Protein AF-A0A964D0K7-F1 (afdb_monomer)

Foldseek 3Di:
DVVLVVVLVVLVVVLVVLVVVLVVLVVCDDVHPDFDQDPVGTHDDYPVNSVVSVVVSVVSVVVSVVSSVVVVVVVVVVCCVVVVPDLVRDDPVVLLCCQLPPVCPVVPPPPDDSSVRSVVVVVVVVCVVVVPDDDDDPVPDPPDPDPPVPDDD

Radius of gyration: 29.83 Å; Cα contacts (8 Å, |Δi|>4): 69; chains: 1; bounding box: 69×37×82 Å

Secondary structure (DSSP, 8-state):
-HHHHHHHHHHHHHHHHHHHHHHHHHTT-TT---PEEETTEEE---HHHHHHHHHHHHHHHHHHHHHHHHHHHHHHHHHHHHTT--GGGS-HHHHHHHHHHTGGGGGTT-SS-HHHHHHHHHHHHHHHHTTPPP---GGGS---S--------

Mean predicted aligned error: 9.66 Å

Solvent-accessible surface area (backbone atoms only — not comparable to full-atom values): 9317 Å² total; per-residue (Å²): 87,72,67,54,54,53,53,51,52,51,50,51,54,54,48,50,57,50,49,57,50,48,54,58,56,54,74,34,39,96,87,48,97,51,52,52,81,47,101,94,42,79,40,80,74,52,74,63,59,51,51,53,52,57,53,47,52,54,53,52,51,50,53,48,53,53,50,50,56,53,48,50,55,50,32,53,52,50,47,39,60,75,70,62,57,50,81,86,75,47,53,74,68,55,49,49,49,44,31,53,62,62,69,43,59,84,50,74,90,49,97,60,57,60,65,60,54,32,51,54,51,49,51,54,53,46,40,65,73,69,69,55,82,89,78,81,64,72,89,77,52,83,89,57,102,72,77,79,86,80,78,88,132

Nearest PDB structures (foldseek):
  6nr9-assembly1_6  TM=5.216E-01  e=7.085E+00  Homo sapiens

Sequence (153 aa):
MKEFIRDFNRRVAEIQKYFELVDKIEQLGALSSKSIIFPSGEYIVDSEIQKILQSHCYLLLYNLVESSIRNGITAIHDIILIEQLTYKDLSPKIKRLWLLNDKSKSFRDSYIKKDSIADNLRELIKSVLDDEMVSLDSSNIPISGNLDAKTIK

Structure (mmCIF, N/CA/C/O backbone):
data_AF-A0A964D0K7-F1
#
_entry.id   AF-A0A964D0K7-F1
#
loop_
_atom_site.group_PDB
_atom_site.id
_atom_site.type_symbol
_atom_site.label_atom_id
_atom_site.label_alt_id
_atom_site.label_comp_id
_atom_site.label_asym_id
_atom_site.label_entity_id
_atom_site.label_seq_id
_atom_site.pdbx_PDB_ins_code
_atom_site.Cartn_x
_atom_site.Cartn_y
_atom_site.Cartn_z
_atom_site.occupancy
_atom_site.B_iso_or_equiv
_atom_site.auth_seq_id
_atom_site.auth_comp_id
_atom_site.auth_asym_id
_atom_site.auth_atom_id
_atom_site.pdbx_PDB_model_num
ATOM 1 N N . MET A 1 1 ? 4.966 -9.064 -1.895 1.00 87.56 1 MET A N 1
ATOM 2 C CA . MET A 1 1 ? 3.479 -9.047 -1.996 1.00 87.56 1 MET A CA 1
ATOM 3 C C . MET A 1 1 ? 2.746 -9.856 -0.922 1.00 87.56 1 MET A C 1
ATOM 5 O O . MET A 1 1 ? 1.935 -9.286 -0.204 1.00 87.56 1 MET A O 1
ATOM 9 N N . LYS A 1 2 ? 2.977 -11.176 -0.810 1.00 89.69 2 LYS A N 1
ATOM 10 C CA . LYS A 1 2 ? 2.194 -12.063 0.081 1.00 89.69 2 LYS A CA 1
ATOM 11 C C . LYS A 1 2 ? 2.223 -11.628 1.550 1.00 89.69 2 LYS A C 1
ATOM 13 O O . LYS A 1 2 ? 1.193 -11.608 2.212 1.00 89.69 2 LYS A O 1
ATOM 18 N N . GLU A 1 3 ? 3.399 -11.246 2.034 1.00 89.75 3 GLU A N 1
ATOM 19 C CA . GLU A 1 3 ? 3.585 -10.786 3.409 1.00 89.75 3 GLU A CA 1
ATOM 20 C C . GLU A 1 3 ? 2.842 -9.479 3.710 1.00 89.75 3 GLU A C 1
ATOM 22 O O . GLU A 1 3 ? 2.181 -9.383 4.740 1.00 89.75 3 GLU A O 1
ATOM 27 N N . PHE A 1 4 ? 2.857 -8.523 2.777 1.00 92.69 4 PHE A N 1
ATOM 28 C CA . PHE A 1 4 ? 2.061 -7.300 2.877 1.00 92.69 4 PHE A CA 1
ATOM 29 C C . PHE A 1 4 ? 0.564 -7.599 3.014 1.00 92.69 4 PHE A C 1
ATOM 31 O O . PHE A 1 4 ? -0.079 -7.081 3.921 1.00 92.69 4 PHE A O 1
ATOM 38 N N . ILE A 1 5 ? 0.017 -8.466 2.150 1.00 94.69 5 ILE A N 1
ATOM 39 C CA . ILE A 1 5 ? -1.410 -8.831 2.188 1.00 94.69 5 ILE A CA 1
ATOM 40 C C . ILE A 1 5 ? -1.754 -9.489 3.529 1.00 94.69 5 ILE A C 1
ATOM 42 O O . ILE A 1 5 ? -2.792 -9.198 4.120 1.00 94.69 5 ILE A O 1
ATOM 46 N N . ARG A 1 6 ? -0.865 -10.350 4.039 1.00 95.50 6 ARG A N 1
ATOM 47 C CA . ARG A 1 6 ? -1.030 -10.987 5.348 1.00 95.50 6 ARG A CA 1
ATOM 48 C C . ARG A 1 6 ? -1.064 -9.959 6.483 1.00 95.50 6 ARG A C 1
ATOM 50 O O . ARG A 1 6 ? -1.953 -10.045 7.325 1.00 95.50 6 ARG A O 1
ATOM 57 N N . ASP A 1 7 ? -0.133 -9.002 6.513 1.00 94.31 7 ASP A N 1
ATOM 58 C CA . ASP A 1 7 ? -0.114 -7.954 7.546 1.00 94.31 7 ASP A CA 1
ATOM 59 C C . ASP A 1 7 ? -1.341 -7.037 7.455 1.00 94.31 7 ASP A C 1
ATOM 61 O O . ASP A 1 7 ? -1.967 -6.755 8.475 1.00 94.31 7 ASP A O 1
ATOM 65 N N . PHE A 1 8 ? -1.737 -6.642 6.241 1.00 96.81 8 PHE A N 1
ATOM 66 C CA . PHE A 1 8 ? -2.947 -5.853 6.004 1.00 96.81 8 PHE A CA 1
ATOM 67 C C . PHE A 1 8 ? -4.191 -6.552 6.560 1.00 96.81 8 PHE A C 1
ATOM 69 O O . PHE A 1 8 ? -4.907 -5.980 7.379 1.00 96.81 8 PHE A O 1
ATOM 76 N N . ASN A 1 9 ? -4.409 -7.816 6.185 1.00 97.75 9 ASN A N 1
ATOM 77 C CA . ASN A 1 9 ? -5.566 -8.586 6.644 1.00 97.75 9 ASN A CA 1
ATOM 78 C C . ASN A 1 9 ? -5.566 -8.774 8.166 1.00 97.75 9 ASN A C 1
ATOM 80 O O . ASN A 1 9 ? -6.618 -8.685 8.796 1.00 97.75 9 ASN A O 1
ATOM 84 N N . ARG A 1 10 ? -4.390 -8.992 8.771 1.00 97.25 10 ARG A N 1
ATOM 85 C CA . ARG A 1 10 ? -4.252 -9.074 10.231 1.00 97.25 10 ARG A CA 1
ATOM 86 C C . ARG A 1 10 ? -4.698 -7.773 10.902 1.00 97.25 10 ARG A C 1
ATOM 88 O O . ARG A 1 10 ? -5.512 -7.824 11.820 1.00 97.25 10 ARG A O 1
ATOM 95 N N . ARG A 1 11 ? -4.219 -6.619 10.423 1.00 97.06 11 ARG A N 1
ATOM 96 C CA . ARG A 1 11 ? -4.604 -5.302 10.961 1.00 97.06 11 ARG A CA 1
ATOM 97 C C . ARG A 1 11 ? -6.092 -5.020 10.773 1.00 97.06 11 ARG A C 1
ATOM 99 O O . ARG A 1 11 ? -6.730 -4.524 11.691 1.00 97.06 11 ARG A O 1
ATOM 106 N N . VAL A 1 12 ? -6.662 -5.363 9.616 1.00 98.31 12 VAL A N 1
ATOM 107 C CA .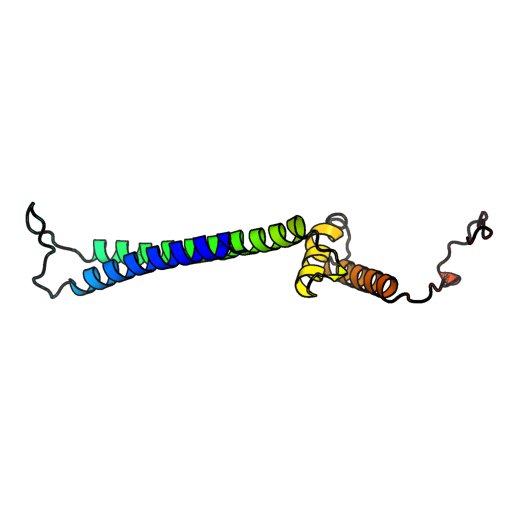 VAL A 1 12 ? -8.109 -5.229 9.371 1.00 98.31 12 VAL A CA 1
ATOM 108 C C . VAL A 1 12 ? -8.906 -6.037 10.393 1.00 98.31 12 VAL A C 1
ATOM 110 O O . VAL A 1 12 ? -9.829 -5.498 10.996 1.00 98.31 12 VAL A O 1
ATOM 113 N N . ALA A 1 13 ? -8.518 -7.289 10.649 1.00 98.12 13 ALA A N 1
ATOM 114 C CA . ALA A 1 13 ? -9.186 -8.128 11.640 1.00 98.12 13 ALA A CA 1
ATOM 115 C C . ALA A 1 13 ? -9.059 -7.569 13.073 1.00 98.12 13 ALA A C 1
ATOM 117 O O . ALA A 1 13 ? -10.003 -7.654 13.856 1.00 98.12 13 ALA A O 1
ATOM 118 N N . GLU A 1 14 ? -7.913 -6.983 13.430 1.00 97.19 14 GLU A N 1
ATOM 119 C CA . GLU A 1 14 ? -7.718 -6.295 14.717 1.00 97.19 14 GLU A CA 1
ATOM 120 C C . GLU A 1 14 ? -8.630 -5.067 14.851 1.00 97.19 14 GLU A C 1
ATOM 122 O O . GLU A 1 14 ? -9.281 -4.888 15.880 1.00 97.19 14 GLU A O 1
ATOM 127 N N . ILE A 1 15 ? -8.732 -4.258 13.794 1.00 98.12 15 ILE A N 1
ATOM 128 C CA . ILE A 1 15 ? -9.579 -3.059 13.764 1.00 98.12 15 ILE A CA 1
ATOM 129 C C . ILE A 1 15 ? -11.060 -3.434 13.824 1.00 98.12 15 ILE A C 1
ATOM 131 O O . ILE A 1 15 ? -11.812 -2.802 14.557 1.00 98.12 15 ILE A O 1
ATOM 135 N N . GLN A 1 16 ? -11.479 -4.488 13.121 1.00 98.19 16 GLN A N 1
ATOM 136 C CA . GLN A 1 16 ? -12.855 -4.986 13.180 1.00 98.19 16 GLN A CA 1
ATOM 137 C C . GLN A 1 16 ? -13.247 -5.397 14.601 1.00 98.19 16 GLN A C 1
ATOM 139 O O . GLN A 1 16 ? -14.288 -4.966 15.087 1.00 98.19 16 GLN A O 1
ATOM 144 N N . LYS A 1 17 ? -12.380 -6.129 15.314 1.00 97.62 17 LYS A N 1
ATOM 145 C CA . LYS A 1 17 ? -12.613 -6.469 16.729 1.00 97.62 17 LYS A CA 1
ATOM 146 C C . LYS A 1 17 ? -12.747 -5.227 17.609 1.00 97.62 17 LYS A C 1
ATOM 148 O O . LYS A 1 17 ? -13.574 -5.208 18.517 1.00 97.62 17 LYS A O 1
ATOM 153 N N . TYR A 1 18 ? -11.937 -4.198 17.355 1.00 97.44 18 TYR A N 1
ATOM 154 C CA . TYR A 1 18 ? -12.049 -2.931 18.074 1.00 97.44 18 TYR A CA 1
ATOM 155 C C . TYR A 1 18 ? -13.381 -2.237 17.772 1.00 97.44 18 TYR A C 1
ATOM 157 O O . TYR A 1 18 ? -14.063 -1.803 18.693 1.00 97.44 18 TYR A O 1
ATOM 165 N N . PHE A 1 19 ? -13.799 -2.190 16.507 1.00 96.69 19 PHE A N 1
ATOM 166 C CA . PHE A 1 19 ? -15.061 -1.565 16.105 1.00 96.69 19 PHE A CA 1
ATOM 167 C C . PHE A 1 19 ? -16.266 -2.275 16.716 1.00 96.69 19 PHE A C 1
ATOM 169 O O . PHE A 1 19 ? -17.155 -1.610 17.234 1.00 96.69 19 PHE A O 1
ATOM 176 N N . GLU A 1 20 ? -16.264 -3.608 16.740 1.00 96.12 20 GLU A N 1
ATOM 177 C CA . GLU A 1 20 ? -17.296 -4.394 17.422 1.00 96.12 20 GLU A CA 1
ATOM 178 C C . GLU A 1 20 ? -17.383 -4.073 18.921 1.00 96.12 20 GLU A C 1
ATOM 180 O O . GLU A 1 20 ? -18.475 -4.057 19.488 1.00 96.12 20 GLU A O 1
ATOM 185 N N . LEU A 1 21 ? -16.246 -3.831 19.584 1.00 92.81 21 LEU A N 1
ATOM 186 C CA . LEU A 1 21 ? -16.226 -3.418 20.987 1.00 92.81 21 LEU A CA 1
ATOM 187 C C . LEU A 1 21 ? -16.815 -2.014 21.160 1.00 92.81 21 LEU A C 1
ATOM 189 O O . LEU A 1 21 ? -17.643 -1.814 22.045 1.00 92.81 21 LEU A O 1
ATOM 193 N N . VAL A 1 22 ? -16.397 -1.057 20.329 1.00 93.44 22 VAL A N 1
ATOM 194 C CA . VAL A 1 22 ? -16.882 0.329 20.396 1.00 93.44 22 VAL A CA 1
ATOM 195 C C . VAL A 1 22 ? -18.388 0.393 20.147 1.00 93.44 22 VAL A C 1
ATOM 197 O O . VAL A 1 22 ? -19.089 1.028 20.928 1.00 93.44 22 VAL A O 1
ATOM 200 N N . ASP A 1 23 ? -18.894 -0.332 19.148 1.00 91.38 23 ASP A N 1
ATOM 201 C CA . ASP A 1 23 ? -20.327 -0.411 18.836 1.00 91.38 23 ASP A CA 1
ATOM 202 C C . ASP A 1 23 ? -21.140 -0.963 20.022 1.00 91.38 23 ASP A C 1
ATOM 204 O O . ASP A 1 23 ? -22.145 -0.383 20.434 1.00 91.38 23 ASP A O 1
ATOM 208 N N . LYS A 1 24 ? -20.652 -2.030 20.670 1.00 88.81 24 LYS A N 1
ATOM 209 C CA . LYS A 1 24 ? -21.277 -2.574 21.89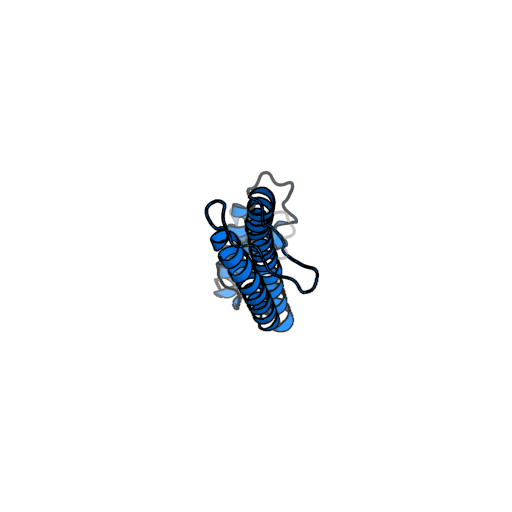0 1.00 88.81 24 LYS A CA 1
ATOM 210 C C . LYS A 1 24 ? -21.275 -1.578 23.049 1.00 88.81 24 LYS A C 1
ATOM 212 O O . LYS A 1 24 ? -22.234 -1.548 23.814 1.00 88.81 24 LYS A O 1
ATOM 217 N N . ILE A 1 25 ? -20.210 -0.791 23.202 1.00 88.06 25 ILE A N 1
ATOM 218 C CA . ILE A 1 25 ? -20.098 0.219 24.263 1.00 88.06 25 ILE A CA 1
ATOM 219 C C . ILE A 1 25 ? -20.999 1.429 23.976 1.00 88.06 25 ILE A C 1
ATOM 221 O O . ILE A 1 25 ? -21.571 2.002 24.903 1.00 88.06 25 ILE A O 1
ATOM 225 N N . GLU A 1 26 ? -21.172 1.812 22.713 1.00 83.88 26 GLU A N 1
ATOM 226 C CA . GLU A 1 26 ? -22.079 2.890 22.311 1.00 83.88 26 GLU A CA 1
ATOM 227 C C . GLU A 1 26 ? -23.544 2.539 22.611 1.00 83.88 26 GLU A C 1
ATOM 229 O O . GLU A 1 26 ? -24.293 3.368 23.132 1.00 83.88 26 GLU A O 1
ATOM 234 N N . GLN A 1 27 ? -23.928 1.273 22.412 1.00 81.62 27 GLN A N 1
ATOM 235 C CA . GLN A 1 27 ? -25.255 0.760 22.776 1.00 81.62 27 GLN A CA 1
ATOM 236 C C . GLN A 1 27 ? -25.565 0.845 24.288 1.00 81.62 27 GLN A C 1
ATOM 238 O O . GLN A 1 27 ? -26.732 0.747 24.674 1.00 81.62 27 GLN A O 1
ATOM 243 N N . LEU A 1 28 ? -24.561 1.057 25.152 1.00 76.88 28 LEU A N 1
ATOM 244 C CA . LEU A 1 28 ? -24.739 1.287 26.595 1.00 76.88 28 LEU A CA 1
ATOM 245 C C . LEU A 1 28 ? -25.095 2.748 26.946 1.00 76.88 28 LEU A C 1
ATOM 247 O O . LEU A 1 28 ? -25.241 3.063 28.122 1.00 76.88 28 LEU A O 1
ATOM 251 N N . GLY A 1 29 ? -25.234 3.644 25.960 1.00 62.91 29 GLY A N 1
ATOM 252 C CA . GLY A 1 29 ? -25.393 5.094 26.142 1.00 62.91 29 GLY A CA 1
ATOM 253 C C . GLY A 1 29 ? -26.496 5.588 27.101 1.00 62.91 29 GLY A C 1
ATOM 254 O O . GLY A 1 29 ? -27.337 4.835 27.586 1.00 62.91 29 GLY A O 1
ATOM 255 N N . ALA A 1 30 ? -26.492 6.911 27.322 1.00 54.22 30 ALA A N 1
ATOM 256 C CA . ALA A 1 30 ? -27.054 7.686 28.449 1.00 54.22 30 ALA A CA 1
ATOM 257 C C . ALA A 1 30 ? -28.493 7.402 28.949 1.00 54.22 30 ALA A C 1
ATOM 259 O O . ALA A 1 30 ? -28.859 7.882 30.019 1.00 54.22 30 ALA A O 1
ATOM 260 N N . LEU A 1 31 ? -29.317 6.661 28.205 1.00 51.41 31 LEU A N 1
ATOM 261 C CA . LEU A 1 31 ? -30.677 6.254 28.599 1.00 51.41 31 LEU A CA 1
ATOM 262 C C . LEU A 1 31 ? -30.739 4.828 29.160 1.00 51.41 31 LEU A C 1
ATOM 264 O O . LEU A 1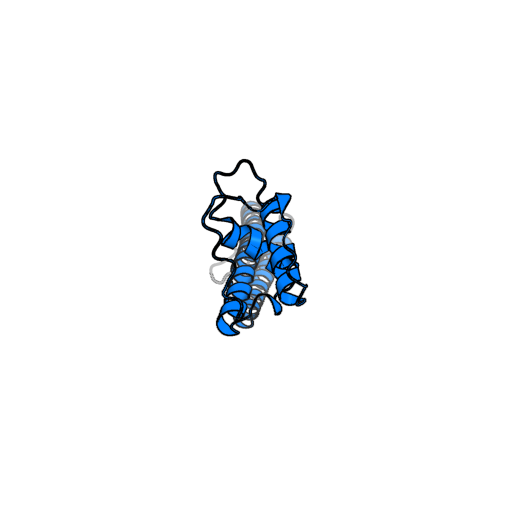 31 ? -31.788 4.389 29.631 1.00 51.41 31 LEU A O 1
ATOM 268 N N . SER A 1 32 ? -29.639 4.085 29.090 1.00 53.94 32 SER A N 1
ATOM 269 C CA . SER A 1 32 ? -29.572 2.725 29.582 1.00 53.94 32 SER A CA 1
ATOM 270 C C . SER A 1 32 ? -29.135 2.743 31.047 1.00 53.94 32 SER A C 1
ATOM 272 O O . SER A 1 32 ? -28.082 3.260 31.400 1.00 53.94 32 SER A O 1
ATOM 274 N N . SER A 1 33 ? -29.925 2.135 31.930 1.00 55.16 33 SER A N 1
ATOM 275 C CA . SER A 1 33 ? -29.507 1.801 33.301 1.00 55.16 33 SER A CA 1
ATOM 276 C C . SER A 1 33 ? -28.443 0.688 33.315 1.00 55.16 33 SER A C 1
ATOM 278 O O . SER A 1 33 ? -28.399 -0.106 34.249 1.00 55.16 33 SER A O 1
ATOM 280 N N . LYS A 1 34 ? -27.674 0.532 32.228 1.00 62.59 34 LYS A N 1
ATOM 281 C CA . LYS A 1 34 ? -26.808 -0.614 31.977 1.00 62.59 34 LYS A CA 1
ATOM 282 C C . LYS A 1 34 ? -25.358 -0.183 32.084 1.00 62.59 34 LYS A C 1
ATOM 284 O O . LYS A 1 34 ? -24.786 0.444 31.202 1.00 62.59 34 LYS A O 1
ATOM 289 N N . SER A 1 35 ? -24.762 -0.594 33.178 1.00 72.81 35 SER A N 1
ATOM 290 C CA . SER A 1 35 ? -23.330 -0.655 33.389 1.00 72.81 35 SER A CA 1
ATOM 291 C C . SER A 1 35 ? -22.680 -1.874 32.753 1.00 72.81 35 SER A C 1
ATOM 293 O O . SER A 1 35 ? -23.329 -2.899 32.520 1.00 72.81 35 SER A O 1
ATOM 295 N N . ILE A 1 36 ? -21.357 -1.839 32.661 1.00 82.81 36 ILE A N 1
ATOM 296 C CA . ILE A 1 36 ? -20.562 -3.052 32.507 1.00 82.81 36 ILE A CA 1
ATOM 297 C C . ILE A 1 36 ? -20.355 -3.670 33.898 1.00 82.81 36 ILE A C 1
ATOM 299 O O . ILE A 1 36 ? -19.820 -3.023 34.797 1.00 82.81 36 ILE A O 1
ATOM 303 N N . ILE A 1 37 ? -20.783 -4.922 34.081 1.00 83.12 37 ILE A N 1
ATOM 304 C CA . ILE A 1 37 ? -20.547 -5.680 35.317 1.00 83.12 37 ILE A CA 1
ATOM 305 C C . ILE A 1 37 ? -19.148 -6.300 35.245 1.00 83.12 37 ILE A C 1
ATOM 307 O O . ILE A 1 37 ? -18.875 -7.131 34.377 1.00 83.12 37 ILE A O 1
ATOM 311 N N . PHE A 1 38 ? -18.284 -5.939 36.186 1.00 85.19 38 PHE A N 1
ATOM 312 C CA . PHE A 1 38 ? -16.997 -6.587 36.417 1.00 85.19 38 PHE A CA 1
ATOM 313 C C . PHE A 1 38 ? -17.037 -7.409 37.715 1.00 85.19 38 PHE A C 1
ATOM 315 O O . PHE A 1 38 ? -17.859 -7.141 38.591 1.00 85.19 38 PHE A O 1
ATOM 322 N N . PRO A 1 39 ? -16.117 -8.375 37.910 1.00 88.44 39 PRO A N 1
ATOM 323 C CA . PRO A 1 39 ? -15.984 -9.072 39.194 1.00 88.44 39 PRO A CA 1
ATOM 324 C C . PRO A 1 39 ? -15.744 -8.128 40.384 1.00 88.44 39 PRO A C 1
ATOM 326 O O . PRO A 1 39 ? -16.101 -8.452 41.511 1.00 88.44 39 PRO A O 1
ATOM 329 N N . SER A 1 40 ? -15.149 -6.958 40.133 1.00 89.19 40 SER A N 1
ATOM 330 C CA . SER A 1 40 ? -14.897 -5.899 41.117 1.00 89.19 40 SER A CA 1
ATOM 331 C C . SER A 1 40 ? -16.091 -4.969 41.359 1.00 89.19 40 SER A C 1
ATOM 333 O O . SER A 1 40 ? -15.981 -4.063 42.182 1.00 89.19 40 SER A O 1
ATOM 335 N N . GLY A 1 41 ? -17.201 -5.154 40.640 1.00 86.31 41 GLY A N 1
ATOM 336 C CA . GLY A 1 41 ? -18.393 -4.321 40.736 1.00 86.31 41 GLY A CA 1
ATOM 337 C C . GLY A 1 41 ? -18.804 -3.680 39.414 1.00 86.31 41 GLY A C 1
ATOM 338 O O . GLY A 1 41 ? -18.369 -4.064 38.329 1.00 86.31 41 GLY A O 1
ATOM 339 N N . GLU A 1 42 ? -19.691 -2.705 39.528 1.00 86.19 42 GLU A N 1
ATOM 340 C CA . GLU A 1 42 ? -20.344 -2.037 38.413 1.00 86.19 42 GLU A CA 1
ATOM 341 C C . GLU A 1 42 ? -19.491 -0.883 37.859 1.00 86.19 42 GLU A C 1
ATOM 343 O O . GLU A 1 42 ? -18.975 -0.071 38.626 1.00 86.19 42 GLU A O 1
ATOM 348 N N . TYR A 1 43 ? -19.346 -0.791 36.534 1.00 84.62 43 TYR A N 1
ATOM 349 C CA . TYR A 1 43 ? -18.666 0.322 35.869 1.00 84.62 43 TYR A CA 1
ATOM 350 C C . TYR A 1 43 ? -19.605 1.055 34.916 1.00 84.62 43 TYR A C 1
ATOM 352 O O . TYR A 1 43 ? -20.170 0.465 33.988 1.00 84.62 43 TYR A O 1
ATOM 360 N N . ILE A 1 44 ? -19.738 2.360 35.133 1.00 82.69 44 ILE A N 1
ATOM 361 C CA . ILE A 1 44 ? -20.565 3.237 34.310 1.00 82.69 44 ILE A CA 1
ATOM 362 C C . ILE A 1 44 ? -19.707 3.777 33.172 1.00 82.69 44 ILE A C 1
ATOM 364 O O . ILE A 1 44 ? -18.684 4.418 33.402 1.00 82.69 44 ILE A O 1
ATOM 368 N N . VAL A 1 45 ? -20.141 3.526 31.939 1.00 83.12 45 VAL A N 1
ATOM 369 C CA . VAL A 1 45 ? -19.533 4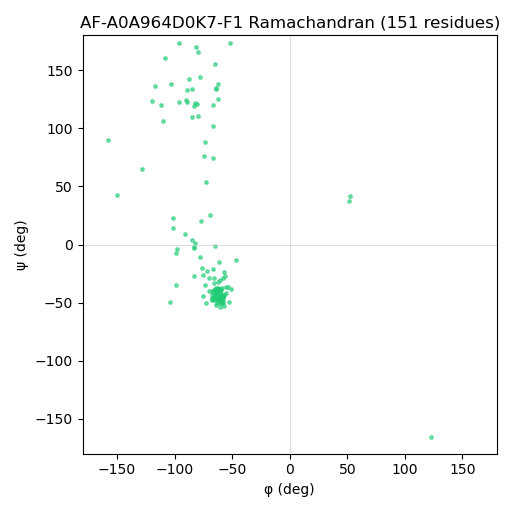.129 30.755 1.00 83.12 45 VAL A CA 1
ATOM 370 C C . VAL A 1 45 ? -20.169 5.495 30.547 1.00 83.12 45 VAL A C 1
ATOM 372 O O . VAL A 1 45 ? -21.337 5.593 30.175 1.00 83.12 45 VAL A O 1
ATOM 375 N N . ASP A 1 46 ? -19.404 6.553 30.781 1.00 83.56 46 ASP A N 1
ATOM 376 C CA . ASP A 1 46 ? -19.850 7.905 30.477 1.00 83.56 46 ASP A CA 1
ATOM 377 C C . ASP A 1 46 ? -19.665 8.263 28.988 1.00 83.56 46 ASP A C 1
ATOM 379 O O . ASP A 1 46 ? -19.027 7.566 28.191 1.00 83.56 46 ASP A O 1
ATOM 383 N N . SER A 1 47 ? -20.244 9.401 28.606 1.00 84.88 47 SER A N 1
ATOM 384 C CA . SER A 1 47 ? -20.158 9.911 27.235 1.00 84.88 47 SER A CA 1
ATOM 385 C C . SER A 1 47 ? -18.743 10.328 26.810 1.00 84.88 47 SER A C 1
ATOM 387 O O . SER A 1 47 ? -18.478 10.438 25.613 1.00 84.88 47 SER A O 1
ATOM 389 N N . GLU A 1 48 ? -17.836 10.602 27.751 1.00 88.31 48 GLU A N 1
ATOM 390 C CA . GLU A 1 48 ? -16.459 10.996 27.452 1.00 88.31 48 GLU A CA 1
ATOM 391 C C . GLU A 1 48 ? -15.645 9.778 27.009 1.00 88.31 48 GLU A C 1
ATOM 393 O O . GLU A 1 48 ? -14.994 9.821 25.964 1.00 88.31 48 GLU A O 1
ATOM 398 N N . ILE A 1 49 ? -15.788 8.650 27.707 1.00 88.00 49 ILE A N 1
ATOM 399 C CA . ILE A 1 49 ? -15.192 7.366 27.321 1.00 88.00 49 ILE A CA 1
ATOM 400 C C . ILE A 1 49 ? -15.658 6.954 25.923 1.00 88.00 49 ILE A C 1
ATOM 402 O O . ILE A 1 49 ? -14.835 6.584 25.085 1.00 88.00 49 ILE A O 1
ATOM 406 N N . GLN A 1 50 ? -16.958 7.067 25.634 1.00 87.56 50 GLN A N 1
ATOM 407 C CA . GLN A 1 50 ? -17.499 6.753 24.306 1.00 87.56 50 GLN A CA 1
ATOM 408 C C . GLN A 1 50 ? -16.842 7.604 23.210 1.00 87.56 50 GLN A C 1
ATOM 410 O O . GLN A 1 50 ? -16.393 7.069 22.195 1.00 87.56 50 GLN A O 1
ATOM 415 N N . LYS A 1 51 ? -16.692 8.916 23.439 1.00 90.94 51 LYS A N 1
ATOM 416 C CA . LYS A 1 51 ? -16.013 9.827 22.502 1.00 90.94 51 LYS A CA 1
ATOM 417 C C . LYS A 1 51 ? -14.534 9.487 22.320 1.00 90.94 51 LYS A C 1
ATOM 419 O O . LYS A 1 51 ? -14.031 9.548 21.196 1.00 90.94 51 LYS A O 1
ATOM 424 N N . ILE A 1 52 ? -13.829 9.119 23.392 1.00 93.69 52 ILE A N 1
ATOM 425 C CA . ILE A 1 52 ? -12.416 8.710 23.336 1.00 93.69 52 ILE A CA 1
ATOM 426 C C . ILE A 1 52 ? -12.261 7.445 22.485 1.00 93.69 52 ILE A C 1
ATOM 428 O O . ILE A 1 52 ? -11.371 7.379 21.633 1.00 93.69 52 ILE A O 1
ATOM 432 N N . LEU A 1 53 ? -13.132 6.456 22.686 1.00 94.00 53 LEU A N 1
ATOM 433 C CA . LEU A 1 53 ? -13.123 5.201 21.937 1.00 94.00 53 LEU A CA 1
ATOM 434 C C . LEU A 1 53 ? -13.443 5.418 20.450 1.00 94.00 53 LEU A C 1
ATOM 436 O O . LEU A 1 53 ? -12.712 4.943 19.582 1.00 94.00 53 LEU A O 1
ATOM 440 N N . GLN A 1 54 ? -14.466 6.220 20.143 1.00 92.06 54 GLN A N 1
ATOM 441 C CA . GLN A 1 54 ? -14.785 6.604 18.764 1.00 92.06 54 GLN A CA 1
ATOM 442 C C . GLN A 1 54 ? -13.621 7.352 18.097 1.00 92.06 54 GLN A C 1
ATOM 444 O O . GLN A 1 54 ? -13.290 7.086 16.942 1.00 92.06 54 GLN A O 1
ATOM 449 N N . SER A 1 55 ? -12.941 8.244 18.822 1.00 95.38 55 SER A N 1
ATOM 450 C CA . SER A 1 55 ? -11.769 8.969 18.307 1.00 95.38 55 SER A CA 1
ATOM 451 C C . SER A 1 55 ? -10.618 8.024 17.939 1.00 95.38 55 SER A C 1
ATOM 453 O O . SER A 1 55 ? -9.964 8.201 16.910 1.00 95.38 55 SER A O 1
ATOM 455 N N . HIS A 1 56 ? -10.401 6.971 18.729 1.00 96.50 56 HIS A N 1
ATOM 456 C CA . HIS A 1 56 ? -9.390 5.956 18.432 1.00 96.50 56 HIS A CA 1
ATOM 457 C C . HIS A 1 56 ? -9.703 5.150 17.166 1.00 96.50 56 HIS A C 1
ATOM 459 O O . HIS A 1 56 ? -8.765 4.749 16.473 1.00 96.50 56 HIS A O 1
ATOM 465 N N . CYS A 1 57 ? -10.977 4.966 16.797 1.00 96.50 57 CYS A N 1
ATOM 466 C CA . CYS A 1 57 ? -11.330 4.340 15.519 1.00 96.50 57 CYS A CA 1
ATOM 467 C C . CYS A 1 57 ? -10.712 5.091 14.332 1.00 96.50 57 CYS A C 1
ATOM 469 O O . CYS A 1 57 ? -10.138 4.467 13.438 1.00 96.50 57 CYS A O 1
ATOM 471 N N . TYR A 1 58 ? -10.761 6.428 14.343 1.00 95.56 58 TYR A N 1
ATOM 472 C CA . TYR A 1 58 ? -10.161 7.252 13.290 1.00 95.56 58 TYR A CA 1
ATOM 473 C C . TYR A 1 58 ? -8.643 7.090 13.228 1.00 95.56 58 TYR A C 1
ATOM 475 O O . TYR A 1 58 ? -8.088 6.949 12.139 1.00 95.56 58 TYR A O 1
ATOM 483 N N . LEU A 1 59 ? -7.973 7.053 14.383 1.00 96.88 59 LEU A N 1
ATOM 484 C CA . LEU A 1 59 ? -6.527 6.841 14.446 1.00 96.88 59 LEU A CA 1
ATOM 485 C C . LEU A 1 59 ? -6.129 5.467 13.888 1.00 96.88 59 LEU A C 1
ATOM 487 O O . LEU A 1 59 ? -5.163 5.356 13.136 1.00 96.88 59 LEU A O 1
ATOM 491 N N . LEU A 1 60 ? -6.890 4.420 14.212 1.00 97.81 60 LEU A N 1
ATOM 492 C CA . LEU A 1 60 ? -6.659 3.075 13.685 1.00 97.81 60 LEU A CA 1
ATOM 493 C C . LEU A 1 60 ? -6.830 3.013 12.163 1.00 97.81 60 LEU A C 1
ATOM 495 O O . LEU A 1 60 ? -5.993 2.422 11.479 1.00 97.81 60 LEU A O 1
ATOM 499 N N . LEU A 1 61 ? -7.872 3.652 11.623 1.00 97.94 61 LEU A N 1
ATOM 500 C CA . LEU A 1 61 ? -8.086 3.737 10.176 1.00 97.94 61 LEU A CA 1
ATOM 501 C C . LEU A 1 61 ? -6.979 4.530 9.484 1.00 97.94 61 LEU A C 1
ATOM 503 O O . LEU A 1 61 ? -6.468 4.086 8.458 1.00 97.94 61 LEU A O 1
ATOM 507 N N . TYR A 1 62 ? -6.572 5.662 10.059 1.00 97.62 62 TYR A N 1
ATOM 508 C CA . TYR A 1 62 ? -5.462 6.459 9.547 1.00 97.62 62 TYR A CA 1
ATOM 509 C C . TYR A 1 62 ? -4.176 5.625 9.480 1.00 97.62 62 TYR A C 1
ATOM 511 O O . TYR A 1 62 ? -3.563 5.507 8.417 1.00 97.62 62 TYR A O 1
ATOM 519 N N . ASN A 1 63 ? -3.829 4.951 10.580 1.00 97.19 63 ASN A N 1
ATOM 520 C CA . ASN A 1 63 ? -2.654 4.087 10.655 1.00 97.19 63 ASN A CA 1
ATOM 521 C C . ASN A 1 63 ? -2.726 2.931 9.647 1.00 97.19 63 ASN A C 1
ATOM 523 O O . ASN A 1 63 ? -1.708 2.554 9.055 1.00 97.19 63 ASN A O 1
ATOM 527 N N . LEU A 1 64 ? -3.912 2.351 9.433 1.00 97.81 64 LEU A N 1
ATOM 528 C CA . LEU A 1 64 ? -4.117 1.319 8.420 1.00 97.81 64 LEU A CA 1
ATOM 529 C C . LEU A 1 64 ? -3.859 1.874 7.019 1.00 97.81 64 LEU A C 1
ATOM 531 O O . LEU A 1 64 ? -3.084 1.273 6.280 1.00 97.81 64 LEU A O 1
ATOM 535 N N . VAL A 1 65 ? -4.458 3.009 6.659 1.00 97.69 65 VAL A N 1
ATOM 536 C CA . VAL A 1 65 ? -4.290 3.634 5.337 1.00 97.69 65 VAL A CA 1
ATOM 537 C C . VAL A 1 65 ? -2.825 3.984 5.087 1.00 97.69 65 VAL A C 1
ATOM 539 O O . VAL A 1 65 ? -2.262 3.570 4.073 1.00 97.69 65 VAL A O 1
ATOM 542 N N . GLU A 1 66 ? -2.180 4.673 6.028 1.00 96.38 66 GLU A N 1
ATOM 543 C CA . GLU A 1 66 ? -0.778 5.076 5.913 1.00 96.38 66 GLU A CA 1
ATOM 544 C C . GLU A 1 66 ? 0.145 3.863 5.742 1.00 96.38 66 GLU A C 1
ATOM 546 O O . GLU A 1 66 ? 0.953 3.802 4.808 1.00 96.38 66 GLU A O 1
ATOM 551 N N . SER A 1 67 ? 0.004 2.857 6.612 1.00 95.25 67 SER A N 1
ATOM 552 C CA . SER A 1 67 ? 0.822 1.644 6.527 1.00 95.25 67 SER A CA 1
ATOM 553 C C . SER A 1 67 ? 0.542 0.837 5.260 1.00 95.25 67 SER A C 1
ATOM 555 O O . SER A 1 67 ? 1.478 0.274 4.693 1.00 95.25 67 SER A O 1
ATOM 557 N N . SER A 1 68 ? -0.699 0.831 4.770 1.00 96.38 68 SER A N 1
ATOM 558 C CA . SER A 1 68 ? -1.077 0.151 3.528 1.00 96.38 68 SER A CA 1
ATOM 559 C C . SER A 1 68 ? -0.415 0.789 2.313 1.00 96.38 68 SER A C 1
ATOM 561 O O . SER A 1 68 ? 0.157 0.082 1.485 1.00 96.38 68 SER A O 1
ATOM 563 N N . ILE A 1 69 ? -0.439 2.121 2.221 1.00 94.50 69 ILE A N 1
ATOM 564 C CA . ILE A 1 69 ? 0.208 2.856 1.129 1.00 94.50 69 ILE A CA 1
ATOM 565 C C . ILE A 1 69 ? 1.720 2.632 1.178 1.00 94.50 69 ILE A C 1
ATOM 567 O O . ILE A 1 69 ? 2.313 2.215 0.182 1.00 94.50 69 ILE A O 1
ATOM 571 N N . ARG A 1 70 ? 2.343 2.854 2.344 1.00 93.81 70 ARG A N 1
ATOM 572 C CA . ARG A 1 70 ? 3.797 2.728 2.499 1.00 93.81 70 ARG A CA 1
ATOM 573 C C . ARG A 1 70 ? 4.275 1.313 2.185 1.00 93.81 70 ARG A C 1
ATOM 575 O O . ARG A 1 70 ? 5.138 1.133 1.331 1.00 93.81 70 ARG A O 1
ATOM 582 N N . ASN A 1 71 ? 3.695 0.308 2.840 1.00 94.69 71 ASN A N 1
ATOM 583 C CA . ASN A 1 71 ? 4.121 -1.076 2.662 1.00 94.69 71 ASN A CA 1
ATOM 584 C C . ASN A 1 71 ? 3.745 -1.615 1.272 1.00 94.69 71 ASN A C 1
ATOM 586 O O . ASN A 1 71 ? 4.449 -2.472 0.748 1.00 94.69 71 ASN A O 1
ATOM 590 N N . GLY A 1 72 ? 2.669 -1.111 0.659 1.00 94.19 72 GLY A N 1
ATOM 591 C CA . GLY A 1 72 ? 2.301 -1.444 -0.715 1.00 94.19 72 GLY A CA 1
ATOM 592 C C . GLY A 1 72 ? 3.353 -0.971 -1.719 1.00 94.19 72 GLY A C 1
ATOM 593 O O . GLY A 1 72 ? 3.786 -1.754 -2.563 1.00 94.19 72 GLY A O 1
ATOM 594 N N . ILE A 1 73 ? 3.828 0.274 -1.586 1.00 91.56 73 ILE A N 1
ATOM 595 C CA . ILE A 1 73 ? 4.927 0.807 -2.409 1.00 91.56 73 ILE A CA 1
ATOM 596 C C . ILE A 1 73 ? 6.201 -0.020 -2.200 1.00 91.56 73 ILE A C 1
ATOM 598 O O . ILE A 1 73 ? 6.815 -0.442 -3.180 1.00 91.56 73 ILE A O 1
ATOM 602 N N . THR A 1 74 ? 6.572 -0.310 -0.949 1.00 92.81 74 THR A N 1
ATOM 603 C CA . THR A 1 74 ? 7.733 -1.161 -0.640 1.00 92.81 74 THR A CA 1
ATOM 604 C C . THR A 1 74 ? 7.605 -2.541 -1.282 1.00 92.81 74 THR A C 1
ATOM 606 O O . THR A 1 74 ? 8.520 -2.982 -1.966 1.00 92.81 74 THR A O 1
ATOM 609 N N . ALA A 1 75 ? 6.440 -3.183 -1.173 1.00 94.69 75 ALA A N 1
ATOM 610 C CA . ALA A 1 75 ? 6.215 -4.503 -1.750 1.00 94.69 75 ALA A CA 1
ATOM 611 C C . ALA A 1 75 ? 6.345 -4.522 -3.283 1.00 94.69 75 ALA A C 1
ATOM 613 O O . ALA A 1 75 ? 6.765 -5.541 -3.827 1.00 94.69 75 ALA A O 1
ATOM 614 N N . ILE A 1 76 ? 5.985 -3.435 -3.978 1.00 92.69 76 ILE A N 1
ATOM 615 C CA . ILE A 1 76 ? 6.206 -3.299 -5.427 1.00 92.69 76 ILE A CA 1
ATOM 616 C C . ILE A 1 76 ? 7.706 -3.215 -5.727 1.00 92.69 76 ILE A C 1
ATOM 618 O O . ILE A 1 76 ? 8.185 -3.916 -6.616 1.00 92.69 76 ILE A O 1
ATOM 622 N N . HIS A 1 77 ? 8.450 -2.393 -4.981 1.00 90.75 77 HIS A N 1
ATOM 623 C CA . HIS A 1 77 ? 9.904 -2.285 -5.132 1.00 90.75 77 HIS A CA 1
ATOM 624 C C . HIS A 1 77 ? 10.614 -3.621 -4.885 1.00 90.75 77 HIS A C 1
ATOM 626 O O . HIS A 1 77 ? 11.478 -4.000 -5.674 1.00 90.75 77 HIS A O 1
ATOM 632 N N . ASP A 1 78 ? 10.212 -4.353 -3.847 1.00 93.56 78 ASP A N 1
ATOM 633 C CA . ASP A 1 78 ? 10.788 -5.658 -3.521 1.00 93.56 78 ASP A CA 1
ATOM 634 C C . ASP A 1 78 ? 10.577 -6.664 -4.656 1.00 93.56 78 ASP A C 1
ATOM 636 O O . ASP A 1 78 ? 11.498 -7.395 -5.000 1.00 93.56 78 ASP A O 1
ATOM 640 N N . ILE A 1 79 ? 9.389 -6.687 -5.273 1.00 94.50 79 ILE A N 1
ATOM 641 C CA . ILE A 1 79 ? 9.101 -7.567 -6.419 1.00 94.50 79 ILE A CA 1
ATOM 642 C C . ILE A 1 79 ? 10.011 -7.224 -7.597 1.00 94.50 79 ILE A C 1
ATOM 644 O O . ILE A 1 79 ? 10.644 -8.119 -8.146 1.00 94.50 79 ILE A O 1
ATOM 648 N N . ILE A 1 80 ? 10.121 -5.936 -7.947 1.00 94.44 80 ILE A N 1
ATOM 649 C CA . ILE A 1 80 ? 10.993 -5.480 -9.040 1.00 94.44 80 ILE A CA 1
ATOM 650 C C . ILE A 1 80 ? 12.434 -5.949 -8.811 1.00 94.44 80 ILE A C 1
ATOM 652 O O . ILE A 1 80 ? 13.083 -6.403 -9.750 1.00 94.44 80 ILE A O 1
ATOM 656 N N . LEU A 1 81 ? 12.925 -5.868 -7.572 1.00 92.88 81 LEU A N 1
ATOM 657 C CA . LEU A 1 81 ? 14.284 -6.273 -7.221 1.00 92.88 81 LEU A CA 1
ATOM 658 C C . LEU A 1 81 ? 14.469 -7.798 -7.214 1.00 92.88 81 LEU A C 1
ATOM 660 O O . LEU A 1 81 ? 15.414 -8.298 -7.818 1.00 92.88 81 LEU A O 1
ATOM 664 N N . ILE A 1 82 ? 13.587 -8.531 -6.531 1.00 95.31 82 ILE A N 1
ATOM 665 C CA . ILE A 1 82 ? 13.681 -9.989 -6.350 1.00 95.31 82 ILE A CA 1
ATOM 666 C C . ILE A 1 82 ? 13.527 -10.712 -7.688 1.00 95.31 82 ILE A C 1
ATOM 668 O O . ILE A 1 82 ? 14.287 -11.632 -7.981 1.00 95.31 82 ILE A O 1
ATOM 672 N N . GLU A 1 83 ? 12.558 -10.290 -8.500 1.00 96.12 83 GLU A N 1
ATOM 673 C CA . GLU A 1 83 ? 12.298 -10.8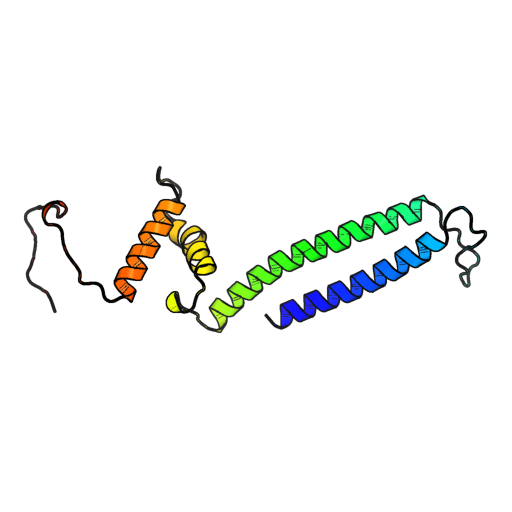72 -9.820 1.00 96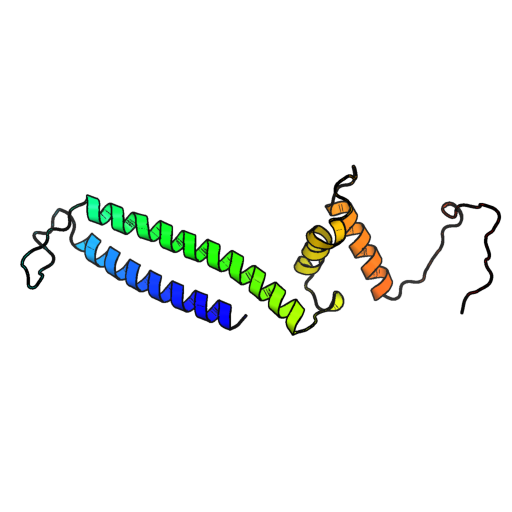.12 83 GLU A CA 1
ATOM 674 C C . GLU A 1 83 ? 13.208 -10.284 -10.910 1.00 96.12 83 GLU A C 1
ATOM 676 O O . GLU A 1 83 ? 13.148 -10.722 -12.054 1.00 96.12 83 GLU A O 1
ATOM 681 N N . GLN A 1 84 ? 14.069 -9.319 -10.560 1.00 95.19 84 GLN A N 1
ATOM 682 C CA . GLN A 1 84 ? 14.995 -8.637 -11.473 1.00 95.19 84 GLN A CA 1
ATOM 683 C C . GLN A 1 84 ? 14.293 -8.056 -12.712 1.00 95.19 84 GLN A C 1
ATOM 685 O O . GLN A 1 84 ? 14.793 -8.146 -13.835 1.00 95.19 84 GLN A O 1
ATOM 690 N N . LEU A 1 85 ? 13.123 -7.447 -12.503 1.00 96.00 85 LEU A N 1
ATOM 691 C CA . LEU A 1 85 ? 12.311 -6.897 -13.585 1.00 96.00 85 LEU A CA 1
ATOM 692 C C . LEU A 1 85 ? 13.043 -5.747 -14.282 1.00 96.00 85 LEU A C 1
ATOM 694 O O . LEU A 1 85 ? 13.568 -4.826 -13.651 1.00 96.00 85 LEU A O 1
ATOM 698 N N . THR A 1 86 ? 13.032 -5.778 -15.610 1.00 93.19 86 THR A N 1
ATOM 699 C CA . THR A 1 86 ? 13.652 -4.764 -16.461 1.00 93.19 86 THR A CA 1
ATOM 700 C C . THR A 1 86 ? 12.628 -3.736 -16.917 1.00 93.19 86 THR A C 1
ATOM 702 O O . THR A 1 86 ? 11.423 -3.904 -16.737 1.00 93.19 86 THR A O 1
ATOM 705 N N . TYR A 1 87 ? 13.086 -2.672 -17.589 1.00 91.56 87 TYR A N 1
ATOM 706 C CA . TYR A 1 87 ? 12.179 -1.674 -18.154 1.00 91.56 87 TYR A CA 1
ATOM 707 C C . TYR A 1 87 ? 11.072 -2.312 -19.000 1.00 91.56 87 TYR A C 1
ATOM 709 O O . TYR A 1 87 ? 9.939 -1.862 -18.909 1.00 91.56 87 TYR A O 1
ATOM 717 N N . LYS A 1 88 ? 11.344 -3.368 -19.778 1.00 92.50 88 LYS A N 1
ATOM 718 C CA . LYS A 1 88 ? 10.339 -4.004 -20.648 1.00 92.50 88 LYS A CA 1
ATOM 719 C C . LYS A 1 88 ? 9.150 -4.553 -19.855 1.00 92.50 88 LYS A C 1
ATOM 721 O O . LYS A 1 88 ? 8.011 -4.328 -20.264 1.00 92.50 88 LYS A O 1
ATOM 726 N N . ASP A 1 89 ? 9.426 -5.136 -18.694 1.00 94.56 89 ASP A N 1
ATOM 727 C CA . ASP A 1 89 ? 8.470 -5.855 -17.845 1.00 94.56 89 ASP A CA 1
ATOM 728 C C . ASP A 1 89 ? 7.538 -4.917 -17.059 1.00 94.56 89 ASP A C 1
ATOM 730 O O . ASP A 1 89 ? 6.462 -5.306 -16.604 1.00 94.56 89 ASP A O 1
ATOM 734 N N . LEU A 1 90 ? 7.928 -3.649 -16.899 1.00 93.81 90 LEU A N 1
ATOM 735 C CA . LEU A 1 90 ? 7.193 -2.691 -16.077 1.00 93.81 90 LEU A CA 1
ATOM 736 C C . LEU A 1 90 ? 5.945 -2.142 -16.783 1.00 93.81 90 LEU A C 1
ATOM 738 O O . LEU A 1 90 ? 5.936 -1.829 -17.979 1.00 93.81 90 LEU A O 1
ATOM 742 N N . SER A 1 91 ? 4.889 -1.909 -16.000 1.00 93.00 91 SER A N 1
ATOM 743 C CA . SER A 1 91 ? 3.690 -1.222 -16.490 1.00 93.00 91 SER A CA 1
ATOM 744 C C . SER A 1 91 ? 3.990 0.239 -16.873 1.00 93.00 91 SER A C 1
ATOM 746 O O . SER A 1 91 ? 4.902 0.852 -16.306 1.00 93.00 91 SER A O 1
ATOM 748 N N . PRO A 1 92 ? 3.199 0.863 -17.769 1.00 91.06 92 PRO A N 1
ATOM 749 C CA . PRO A 1 92 ? 3.413 2.255 -18.181 1.00 91.06 92 PRO A CA 1
ATOM 750 C C . PRO A 1 92 ? 3.483 3.254 -17.016 1.00 91.06 92 PRO A C 1
ATOM 752 O O . PRO A 1 92 ? 4.289 4.183 -17.037 1.00 91.06 92 PRO A O 1
ATOM 755 N N . LYS A 1 93 ? 2.676 3.046 -15.967 1.00 90.19 93 LYS A N 1
ATOM 756 C CA . LYS A 1 93 ? 2.673 3.909 -14.776 1.00 90.19 93 LYS A CA 1
ATOM 757 C C . LYS A 1 93 ? 3.977 3.788 -13.983 1.00 90.19 93 LYS A C 1
ATOM 759 O O . LYS A 1 93 ? 4.530 4.807 -13.581 1.00 90.19 93 LYS A O 1
ATOM 764 N N . ILE A 1 94 ? 4.486 2.569 -13.798 1.00 91.69 94 ILE A N 1
ATOM 765 C CA . ILE A 1 94 ? 5.745 2.330 -13.078 1.00 91.69 94 ILE A CA 1
ATOM 766 C C . ILE A 1 94 ? 6.943 2.824 -13.898 1.00 91.69 94 ILE A C 1
ATOM 768 O O . ILE A 1 94 ? 7.813 3.488 -13.343 1.00 91.69 94 ILE A O 1
ATOM 772 N N . LYS A 1 95 ? 6.945 2.615 -15.224 1.00 92.38 95 LYS A N 1
ATOM 773 C CA . LYS A 1 95 ? 7.938 3.201 -16.148 1.00 92.38 95 LYS A CA 1
ATOM 774 C C . LYS A 1 95 ? 8.025 4.717 -15.983 1.00 92.38 95 LYS A C 1
ATOM 776 O O . LYS A 1 95 ? 9.113 5.258 -15.804 1.00 92.38 95 LYS A O 1
ATOM 781 N N . ARG A 1 96 ? 6.873 5.399 -15.995 1.00 89.12 96 ARG A N 1
ATOM 782 C CA . ARG A 1 96 ? 6.802 6.853 -15.796 1.00 89.12 96 ARG A CA 1
ATOM 783 C C . ARG A 1 96 ? 7.334 7.262 -14.423 1.00 89.12 96 ARG A C 1
ATOM 785 O O . ARG A 1 96 ? 8.136 8.186 -14.345 1.00 89.12 96 ARG A O 1
ATOM 792 N N . LEU A 1 97 ? 6.924 6.574 -13.356 1.00 88.38 97 LEU A N 1
ATOM 793 C CA . LEU A 1 97 ? 7.404 6.857 -11.999 1.00 88.38 97 LEU A CA 1
ATOM 794 C C . LEU A 1 97 ? 8.920 6.691 -11.879 1.00 88.38 97 LEU A C 1
ATOM 796 O O . LEU A 1 97 ? 9.568 7.545 -11.285 1.00 88.38 97 LEU A O 1
ATOM 800 N N . TRP A 1 98 ? 9.492 5.645 -12.468 1.00 89.62 98 TRP A N 1
ATOM 801 C CA . TRP A 1 98 ? 10.936 5.415 -12.479 1.00 89.62 98 TRP A CA 1
ATOM 802 C C . TRP A 1 98 ? 11.700 6.524 -13.222 1.00 89.62 98 TRP A C 1
ATOM 804 O O . TRP A 1 98 ? 12.699 7.041 -12.714 1.00 89.62 98 TRP A O 1
ATOM 814 N N . LEU A 1 99 ? 11.200 6.959 -14.385 1.00 89.81 99 LEU A N 1
ATOM 815 C CA . LEU A 1 99 ? 11.796 8.064 -15.145 1.00 89.81 99 LEU A CA 1
ATOM 816 C C . LEU A 1 99 ? 11.722 9.393 -14.376 1.00 89.81 99 LEU A C 1
ATOM 818 O O . LEU A 1 99 ? 12.731 10.087 -14.237 1.00 89.81 99 LEU A O 1
ATOM 822 N N . LEU A 1 100 ? 10.554 9.718 -13.814 1.00 84.62 100 LEU A N 1
ATOM 823 C CA . LEU A 1 100 ? 10.339 10.944 -13.042 1.00 84.62 100 LEU A CA 1
ATOM 824 C C . LEU A 1 100 ? 11.116 10.965 -11.727 1.00 84.62 100 LEU A C 1
ATOM 826 O O . LEU A 1 100 ? 11.637 12.011 -11.351 1.00 84.62 100 LEU A O 1
ATOM 830 N N . ASN A 1 101 ? 11.196 9.845 -11.014 1.00 79.62 101 ASN A N 1
ATOM 831 C CA . ASN A 1 101 ? 11.722 9.849 -9.654 1.00 79.62 101 ASN A CA 1
ATOM 832 C C . ASN A 1 101 ? 13.169 9.418 -9.551 1.00 79.62 101 ASN A C 1
ATOM 834 O O . ASN A 1 101 ? 13.847 9.967 -8.697 1.00 79.62 101 ASN A O 1
ATOM 838 N N . ASP A 1 102 ? 13.654 8.475 -10.358 1.00 77.69 102 ASP A N 1
ATOM 839 C CA . ASP A 1 102 ? 15.018 7.959 -10.223 1.00 77.69 102 ASP A CA 1
ATOM 840 C C . ASP A 1 102 ? 15.947 8.507 -11.294 1.00 77.69 102 ASP A C 1
ATOM 842 O O . ASP A 1 102 ? 17.026 9.007 -10.972 1.00 77.69 102 ASP A O 1
ATOM 846 N N . LYS A 1 103 ? 15.532 8.452 -12.562 1.00 80.62 103 LYS A N 1
ATOM 847 C CA . LYS A 1 103 ? 16.412 8.825 -13.678 1.00 80.62 103 LYS A CA 1
ATOM 848 C C . LYS A 1 103 ? 16.467 10.319 -13.951 1.00 80.62 103 LYS A C 1
ATOM 850 O O . LYS A 1 103 ? 17.517 10.799 -14.362 1.00 80.62 103 LYS A O 1
ATOM 855 N N . SER A 1 104 ? 15.420 11.077 -13.620 1.00 71.50 104 SER A N 1
ATOM 856 C CA . SER A 1 104 ? 15.468 12.540 -13.714 1.00 71.50 104 SER A CA 1
ATOM 857 C C . SER A 1 104 ? 16.064 13.238 -12.473 1.00 71.50 104 SER A C 1
ATOM 859 O O . SER A 1 104 ? 16.121 14.468 -12.419 1.00 71.50 104 SER A O 1
ATOM 861 N N . LYS A 1 105 ? 16.559 12.489 -11.465 1.00 71.44 105 LYS A N 1
ATOM 862 C CA . LYS A 1 105 ? 17.151 13.063 -10.234 1.00 71.44 105 LYS A CA 1
ATOM 863 C C . LYS A 1 105 ? 18.328 13.991 -10.503 1.00 71.44 105 LYS A C 1
ATOM 865 O O . LYS A 1 105 ? 18.558 14.874 -9.682 1.00 71.44 105 LYS A O 1
ATOM 870 N N . SER A 1 106 ? 19.059 13.777 -11.590 1.00 69.81 106 SER A N 1
ATOM 871 C CA . SER A 1 106 ? 20.207 14.587 -12.005 1.00 69.81 106 SER A CA 1
ATOM 872 C C . SER A 1 106 ? 19.817 15.914 -12.663 1.00 69.81 106 SER A C 1
ATOM 874 O O . SER A 1 106 ? 20.675 16.767 -12.833 1.00 69.81 106 SER A O 1
ATOM 876 N N . PHE A 1 107 ? 18.540 16.131 -12.994 1.00 70.19 107 PHE A N 1
ATOM 877 C CA . PHE A 1 107 ? 18.074 17.314 -13.730 1.00 70.19 107 PHE A CA 1
ATOM 878 C C . PHE A 1 107 ? 17.418 18.377 -12.831 1.00 70.19 107 PHE A C 1
ATOM 880 O O . PHE A 1 107 ? 16.606 19.180 -13.293 1.00 70.19 107 PHE A O 1
ATOM 887 N N . ARG A 1 108 ? 17.743 18.372 -11.529 1.00 64.75 108 ARG A N 1
ATOM 888 C CA . ARG A 1 108 ? 17.124 19.249 -10.514 1.00 64.75 108 ARG A CA 1
ATOM 889 C C . ARG A 1 108 ? 17.326 20.742 -10.780 1.00 64.75 108 ARG A C 1
ATOM 891 O O . ARG A 1 108 ? 16.420 21.501 -10.464 1.00 64.75 108 ARG A O 1
ATOM 898 N N . ASP A 1 109 ? 18.441 21.117 -11.402 1.00 65.31 109 ASP A N 1
ATOM 899 C CA . ASP A 1 109 ? 18.822 22.519 -11.639 1.00 65.31 109 ASP A CA 1
ATOM 900 C C . ASP A 1 109 ? 18.536 22.990 -13.074 1.00 65.31 109 ASP A C 1
ATOM 902 O O . ASP A 1 109 ? 19.030 24.025 -13.516 1.00 65.31 109 ASP A O 1
ATOM 906 N N . SER A 1 110 ? 17.744 22.230 -13.834 1.00 67.06 110 SER A N 1
ATOM 907 C CA . SER A 1 110 ? 17.342 22.644 -15.177 1.00 67.06 110 SER A CA 1
ATOM 908 C C . SER A 1 110 ? 16.070 23.496 -15.128 1.00 67.06 110 SER A C 1
ATOM 910 O O . SER A 1 110 ? 15.127 23.186 -14.405 1.00 67.06 110 SER A O 1
ATOM 912 N N . TYR A 1 111 ? 15.989 24.525 -15.978 1.00 75.31 111 TYR A N 1
ATOM 913 C CA . TYR A 1 111 ? 14.732 25.238 -16.269 1.00 75.31 111 TYR A CA 1
ATOM 914 C C . TYR A 1 111 ? 13.689 24.344 -16.974 1.00 75.31 111 TYR A C 1
ATOM 916 O O . TYR A 1 111 ? 12.584 24.785 -17.292 1.00 75.31 111 TYR A O 1
ATOM 924 N N . ILE A 1 112 ? 14.046 23.088 -17.255 1.00 76.25 112 ILE A N 1
ATOM 925 C CA . ILE A 1 112 ? 13.246 22.124 -17.994 1.00 76.25 112 ILE A CA 1
ATOM 926 C C . ILE A 1 112 ? 12.367 21.356 -17.006 1.00 76.25 112 ILE A C 1
ATOM 928 O O . ILE A 1 112 ? 12.816 20.856 -15.974 1.00 76.25 112 ILE A O 1
ATOM 932 N N . LYS A 1 113 ? 11.082 21.229 -17.339 1.00 82.25 113 LYS A N 1
ATOM 933 C CA . LYS A 1 113 ? 10.130 20.460 -16.534 1.00 82.25 113 LYS A CA 1
ATOM 934 C C . LYS A 1 113 ? 10.528 18.981 -16.519 1.00 82.25 113 LYS A C 1
ATOM 936 O O . LYS A 1 113 ? 10.777 18.393 -17.570 1.00 82.25 113 LYS A O 1
ATOM 941 N N . LYS A 1 114 ? 10.504 18.353 -15.338 1.00 80.38 114 LYS A N 1
ATOM 942 C CA . LYS A 1 114 ? 10.811 16.919 -15.177 1.00 80.38 114 LYS A CA 1
ATOM 943 C C . LYS A 1 114 ? 9.945 16.013 -16.053 1.00 80.38 114 LYS A C 1
ATOM 945 O O . LYS A 1 114 ? 10.460 15.024 -16.563 1.00 80.38 114 LYS A O 1
ATOM 950 N N . ASP A 1 115 ? 8.670 16.357 -16.251 1.00 83.31 115 ASP A N 1
ATOM 951 C CA . ASP A 1 115 ? 7.788 15.614 -17.160 1.00 83.31 115 ASP A CA 1
ATOM 952 C C . ASP A 1 115 ? 8.321 15.619 -18.596 1.00 83.31 115 ASP A C 1
ATOM 954 O O . ASP A 1 115 ? 8.437 14.554 -19.188 1.00 83.31 115 ASP A O 1
ATOM 958 N N . SER A 1 116 ? 8.769 16.769 -19.114 1.00 85.38 116 SER A N 1
ATOM 959 C CA . SER A 1 116 ? 9.350 16.861 -20.462 1.00 85.38 116 SER A CA 1
ATOM 960 C C . SER A 1 116 ? 10.595 15.986 -20.616 1.00 85.38 116 SER A C 1
ATOM 962 O O . SER A 1 116 ? 10.787 15.345 -21.644 1.00 85.38 116 SER A O 1
ATOM 964 N N . ILE A 1 117 ? 11.430 15.911 -19.578 1.00 84.00 117 ILE A N 1
ATOM 965 C CA . ILE A 1 117 ? 12.612 15.040 -19.572 1.00 84.00 117 ILE A CA 1
ATOM 966 C C . ILE A 1 117 ? 12.193 13.567 -19.572 1.00 84.00 117 ILE A C 1
ATOM 968 O O . ILE A 1 117 ? 12.736 12.772 -20.335 1.00 84.00 117 ILE A O 1
ATOM 972 N N . ALA A 1 118 ? 11.228 13.196 -18.730 1.00 86.25 118 ALA A N 1
ATOM 973 C CA . ALA A 1 118 ? 10.729 11.828 -18.660 1.00 86.25 118 ALA A CA 1
ATOM 974 C C . ALA A 1 118 ? 10.065 11.387 -19.972 1.00 86.25 118 ALA A C 1
ATOM 976 O O . ALA A 1 118 ? 10.268 10.248 -20.390 1.00 86.25 118 ALA A O 1
ATOM 977 N N . ASP A 1 119 ? 9.322 12.273 -20.633 1.00 88.25 119 ASP A N 1
ATOM 978 C CA . ASP A 1 119 ? 8.684 11.992 -21.918 1.00 88.25 119 ASP A CA 1
ATOM 979 C C . ASP A 1 119 ? 9.723 11.779 -23.025 1.00 88.25 119 ASP A C 1
ATOM 981 O O . ASP A 1 119 ? 9.686 10.740 -23.683 1.00 88.25 119 ASP A O 1
ATOM 985 N N . ASN A 1 120 ? 10.718 12.665 -23.141 1.00 87.69 120 ASN A N 1
ATOM 986 C CA . ASN A 1 120 ? 11.805 12.512 -24.114 1.00 87.69 120 ASN A CA 1
ATOM 987 C C . ASN A 1 120 ? 12.608 11.220 -23.884 1.00 87.69 120 ASN A C 1
ATOM 989 O O . ASN A 1 120 ? 12.914 10.489 -24.824 1.00 87.69 120 ASN A O 1
ATOM 993 N N . LEU A 1 121 ? 12.929 10.896 -22.624 1.00 89.25 121 LEU A N 1
ATOM 994 C CA . LEU A 1 121 ? 13.615 9.644 -22.287 1.00 89.25 121 LEU A CA 1
ATOM 995 C C . LEU A 1 121 ? 12.766 8.419 -22.631 1.00 89.25 121 LEU A C 1
ATOM 997 O O . LEU A 1 121 ? 13.299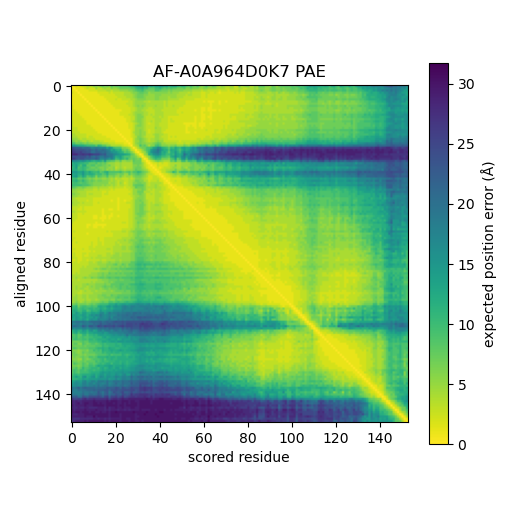 7.407 -23.080 1.00 89.25 121 LEU A O 1
ATOM 1001 N N . ARG A 1 122 ? 11.450 8.489 -22.415 1.00 90.38 122 ARG A N 1
ATOM 1002 C CA . ARG A 1 122 ? 10.528 7.404 -22.757 1.00 90.38 122 ARG A CA 1
ATOM 1003 C C . ARG A 1 122 ? 10.498 7.158 -24.263 1.00 90.38 122 ARG A C 1
ATOM 1005 O O . ARG A 1 122 ? 10.510 5.998 -24.661 1.00 90.38 122 ARG A O 1
ATOM 1012 N N . GLU A 1 123 ? 10.453 8.214 -25.070 1.00 90.94 123 GLU A N 1
ATOM 1013 C CA . GLU A 1 123 ? 10.478 8.111 -26.534 1.00 90.94 123 GLU A CA 1
ATOM 1014 C C . GLU A 1 123 ? 11.792 7.515 -27.032 1.00 90.94 123 GLU A C 1
ATOM 1016 O O . GLU A 1 123 ? 11.760 6.562 -27.804 1.00 90.94 123 GLU A O 1
ATOM 1021 N N . LEU A 1 124 ? 12.929 7.973 -26.501 1.00 89.88 124 LEU A N 1
ATOM 1022 C CA . LEU A 1 124 ? 14.239 7.412 -26.835 1.00 89.88 124 LEU A CA 1
ATOM 1023 C C . LEU A 1 124 ? 14.354 5.928 -26.467 1.00 89.88 124 LEU A C 1
ATOM 1025 O O . LEU A 1 124 ? 14.862 5.124 -27.239 1.00 89.88 124 LEU A O 1
ATOM 1029 N N . ILE A 1 125 ? 13.905 5.538 -25.272 1.00 91.94 125 ILE A N 1
ATOM 1030 C CA . ILE A 1 125 ? 13.935 4.123 -24.886 1.00 91.94 125 ILE A CA 1
ATOM 1031 C C . ILE A 1 125 ? 13.045 3.318 -25.831 1.00 91.94 125 ILE A C 1
ATOM 1033 O O . ILE A 1 125 ? 13.430 2.227 -26.234 1.00 91.94 125 ILE A O 1
ATOM 1037 N N . LYS A 1 126 ? 11.870 3.841 -26.196 1.00 91.00 126 LYS A N 1
ATOM 1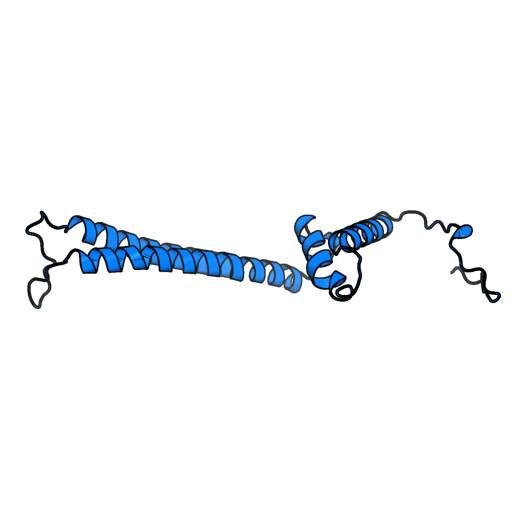038 C CA . LYS A 1 126 ? 10.963 3.162 -27.118 1.00 91.00 126 LYS A CA 1
ATOM 1039 C C . LYS A 1 126 ? 11.607 2.960 -28.492 1.00 91.00 126 LYS A C 1
ATOM 1041 O O . LYS A 1 126 ? 11.595 1.831 -28.960 1.00 91.00 126 LYS A O 1
ATOM 1046 N N . SER A 1 127 ? 12.218 3.989 -29.077 1.00 91.81 127 SER A N 1
ATOM 1047 C CA . SER A 1 127 ? 12.863 3.864 -30.389 1.00 91.81 127 SER A CA 1
ATOM 1048 C C . SER A 1 127 ? 13.985 2.824 -30.387 1.00 91.81 127 SER A C 1
ATOM 1050 O O . SER A 1 127 ? 14.092 2.025 -31.312 1.00 91.81 127 SER A O 1
ATOM 1052 N N . VAL A 1 128 ? 14.766 2.761 -29.303 1.00 91.94 128 VAL A N 1
ATOM 1053 C CA . VAL A 1 128 ? 15.797 1.728 -29.113 1.00 91.94 128 VAL A CA 1
ATOM 1054 C C . VAL A 1 128 ? 15.189 0.331 -28.972 1.00 91.94 128 VAL A C 1
ATOM 1056 O O . VAL A 1 128 ? 15.759 -0.635 -29.464 1.00 91.94 128 VAL A O 1
ATOM 1059 N N . LEU A 1 129 ? 14.063 0.194 -28.268 1.00 90.69 129 LEU A N 1
ATOM 1060 C CA . LEU A 1 129 ? 13.415 -1.103 -28.062 1.00 90.69 129 LEU A CA 1
ATOM 1061 C C . LEU A 1 129 ? 12.661 -1.619 -29.290 1.00 90.69 129 LEU A C 1
ATOM 1063 O O . LEU A 1 129 ? 12.500 -2.833 -29.401 1.00 90.69 129 LEU A O 1
ATOM 1067 N N . ASP A 1 130 ? 12.207 -0.714 -30.152 1.00 92.31 130 ASP A N 1
ATOM 1068 C CA . ASP A 1 130 ? 11.487 -1.005 -31.394 1.00 92.31 130 ASP A CA 1
ATOM 1069 C C . ASP A 1 130 ? 12.448 -1.151 -32.599 1.00 92.31 130 ASP A C 1
ATOM 1071 O O . ASP A 1 130 ? 11.994 -1.239 -33.739 1.00 92.31 130 ASP A O 1
ATOM 1075 N N . ASP A 1 131 ? 13.766 -1.189 -32.350 1.00 91.00 131 ASP A N 1
ATOM 1076 C CA . ASP A 1 131 ? 14.832 -1.291 -33.357 1.00 91.00 131 ASP A CA 1
ATOM 1077 C C . ASP A 1 131 ? 14.705 -0.232 -34.475 1.00 91.00 131 ASP A C 1
ATOM 1079 O O . ASP A 1 131 ? 14.961 -0.495 -35.655 1.00 91.00 131 ASP A O 1
ATOM 1083 N N . GLU A 1 132 ? 14.292 0.991 -34.114 1.00 91.25 132 GLU A N 1
ATOM 1084 C CA . GLU A 1 132 ? 14.141 2.085 -35.072 1.00 91.25 132 GLU A CA 1
ATOM 1085 C C . GLU A 1 132 ? 15.489 2.438 -35.727 1.00 91.25 132 GLU A C 1
ATOM 1087 O O . GLU A 1 132 ? 16.538 2.511 -35.079 1.00 91.25 132 GLU A O 1
ATOM 1092 N N . MET A 1 133 ? 15.462 2.686 -37.041 1.00 87.94 133 MET A N 1
ATOM 1093 C CA . MET A 1 133 ? 16.661 3.034 -37.803 1.00 87.94 133 MET A CA 1
ATOM 1094 C C . MET A 1 133 ? 17.263 4.346 -37.290 1.00 87.94 133 MET A C 1
ATOM 1096 O O . MET A 1 133 ? 16.608 5.389 -37.286 1.00 87.94 133 MET A O 1
ATOM 1100 N N . VAL A 1 134 ? 18.546 4.309 -36.921 1.00 86.06 134 VAL A N 1
ATOM 1101 C CA . VAL A 1 134 ? 19.284 5.508 -36.515 1.00 86.06 134 VAL A CA 1
ATOM 1102 C C . VAL A 1 134 ? 19.442 6.437 -37.716 1.00 86.06 134 VAL A C 1
ATOM 1104 O O . VAL A 1 134 ? 20.069 6.080 -38.712 1.00 86.06 134 VAL A O 1
ATOM 1107 N N . SER A 1 135 ? 18.903 7.649 -37.595 1.00 82.75 135 SER A N 1
ATOM 1108 C CA . SER A 1 135 ? 19.072 8.729 -38.565 1.00 82.75 135 SER A CA 1
ATOM 1109 C C . SER A 1 135 ? 19.798 9.900 -37.913 1.00 82.75 135 SER A C 1
ATOM 1111 O O . SER A 1 135 ? 19.496 10.277 -36.780 1.00 82.75 135 SER A O 1
ATOM 1113 N N . LEU A 1 136 ? 20.766 10.470 -38.628 1.00 78.81 136 LEU A N 1
ATOM 1114 C CA . LEU A 1 136 ? 21.529 11.630 -38.185 1.00 78.81 136 LEU A CA 1
ATOM 1115 C C . LEU A 1 136 ? 21.165 12.826 -39.059 1.00 78.81 136 LEU A C 1
ATOM 1117 O O . LEU A 1 136 ? 21.392 12.810 -40.268 1.00 78.81 136 LEU A O 1
ATOM 1121 N N . ASP A 1 137 ? 20.638 13.878 -38.441 1.00 80.56 137 ASP A N 1
ATOM 1122 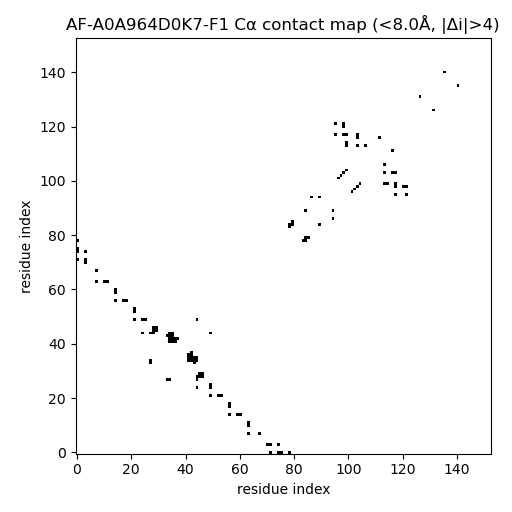C CA . ASP A 1 137 ? 20.450 15.156 -39.118 1.00 80.56 137 ASP A CA 1
ATOM 1123 C C . ASP A 1 137 ? 21.785 15.904 -39.161 1.00 80.56 137 ASP A C 1
ATOM 1125 O O . ASP A 1 137 ? 22.285 16.378 -38.138 1.00 80.56 137 ASP A O 1
ATOM 1129 N N . SER A 1 138 ? 22.354 16.025 -40.362 1.00 75.75 138 SER A N 1
ATOM 1130 C CA . SER A 1 138 ? 23.625 16.711 -40.599 1.00 75.75 138 SER A CA 1
ATOM 1131 C C . SER A 1 138 ? 23.644 18.166 -40.124 1.00 75.75 138 SER A C 1
ATOM 1133 O O . SER A 1 138 ? 24.721 18.684 -39.849 1.00 75.75 138 SER A O 1
ATOM 1135 N N . SER A 1 139 ? 22.483 18.822 -40.004 1.00 76.94 139 SER A N 1
ATOM 1136 C CA . SER A 1 139 ? 22.391 20.197 -39.496 1.00 76.94 139 SER A CA 1
ATOM 1137 C C . SER A 1 139 ? 22.650 20.308 -37.986 1.00 76.94 139 SER A C 1
ATOM 1139 O O . SER A 1 139 ? 23.071 21.362 -37.515 1.00 76.94 139 SER A O 1
ATOM 1141 N N . ASN A 1 140 ? 22.465 19.213 -37.241 1.00 75.19 140 ASN A N 1
ATOM 1142 C CA . ASN A 1 140 ? 22.679 19.137 -35.792 1.00 75.19 140 ASN A CA 1
ATOM 1143 C C . ASN A 1 140 ? 24.046 18.551 -35.414 1.00 75.19 140 ASN A C 1
ATOM 1145 O O . ASN A 1 140 ? 24.389 18.487 -34.232 1.00 75.19 140 ASN A O 1
ATOM 1149 N N . ILE A 1 141 ? 24.835 18.107 -36.396 1.00 74.69 141 ILE A N 1
ATOM 1150 C CA . ILE A 1 141 ? 26.182 17.598 -36.152 1.00 74.69 141 ILE A CA 1
ATOM 1151 C C . ILE A 1 141 ? 27.121 18.801 -36.012 1.00 74.69 141 ILE A C 1
ATOM 1153 O O . ILE A 1 141 ? 27.253 19.577 -36.961 1.00 74.69 141 ILE A O 1
ATOM 1157 N N . PRO A 1 142 ? 27.816 18.973 -34.873 1.00 67.12 142 PRO A N 1
ATOM 1158 C CA . PRO A 1 142 ? 28.838 19.999 -34.759 1.00 67.12 142 PRO A CA 1
ATOM 1159 C C . PRO A 1 142 ? 29.995 19.642 -35.698 1.00 67.12 142 PRO A C 1
ATOM 1161 O O . PRO A 1 142 ? 30.821 18.781 -35.393 1.00 67.12 142 PRO A O 1
ATOM 1164 N N . ILE A 1 143 ? 30.059 20.304 -36.855 1.00 65.00 143 ILE A N 1
ATOM 1165 C CA . ILE A 1 143 ? 31.165 20.167 -37.808 1.00 65.00 143 ILE A CA 1
ATOM 1166 C C . ILE A 1 143 ? 32.371 20.924 -37.234 1.00 65.00 143 ILE A C 1
ATOM 1168 O O . ILE A 1 143 ? 32.686 22.040 -37.635 1.00 65.00 143 ILE A O 1
ATOM 1172 N N . SER A 1 144 ? 33.032 20.330 -36.239 1.00 62.84 144 SER A N 1
ATOM 1173 C CA . SER A 1 144 ? 34.390 20.711 -35.843 1.00 62.84 144 SER A CA 1
ATOM 1174 C C . SER A 1 144 ? 35.370 19.674 -36.396 1.00 62.84 144 SER A C 1
ATOM 1176 O O . SER A 1 144 ? 35.061 18.483 -36.451 1.00 62.84 144 SER A O 1
ATOM 1178 N N . GLY A 1 145 ? 36.504 20.152 -36.912 1.00 49.31 145 GLY A N 1
ATOM 1179 C CA . GLY A 1 145 ? 37.336 19.480 -37.917 1.00 49.31 145 GLY A CA 1
ATOM 1180 C C . GLY A 1 145 ? 38.149 18.264 -37.466 1.00 49.31 145 GLY A C 1
ATOM 1181 O O . GLY A 1 145 ? 39.345 18.249 -37.711 1.00 49.31 145 GLY A O 1
ATOM 1182 N N . ASN A 1 146 ? 37.519 17.260 -36.851 1.00 54.94 146 ASN A N 1
ATOM 1183 C CA . ASN A 1 146 ? 38.103 15.945 -36.547 1.00 54.94 146 ASN A CA 1
ATOM 1184 C C . ASN A 1 146 ? 37.025 14.836 -36.534 1.00 54.94 146 ASN A C 1
ATOM 1186 O O . ASN A 1 146 ? 36.990 13.983 -35.648 1.00 54.94 146 ASN A O 1
ATOM 1190 N N . LEU A 1 147 ? 36.095 14.854 -37.497 1.00 60.50 147 LEU A N 1
ATOM 1191 C CA . LEU A 1 147 ? 35.095 13.791 -37.633 1.00 60.50 147 LEU A CA 1
ATOM 1192 C C . LEU A 1 147 ? 35.765 12.526 -38.209 1.00 60.50 147 LEU A C 1
ATOM 1194 O O . LEU A 1 147 ? 35.801 12.327 -39.424 1.00 60.50 147 LEU A O 1
ATOM 1198 N N . ASP A 1 148 ? 36.305 11.671 -37.336 1.00 58.81 148 ASP A N 1
ATOM 1199 C CA . ASP A 1 148 ? 36.745 10.308 -37.663 1.00 58.81 148 ASP A CA 1
ATOM 1200 C C . ASP A 1 148 ? 35.525 9.441 -38.032 1.00 58.81 148 ASP A C 1
ATOM 1202 O O . ASP A 1 148 ? 35.055 8.588 -37.284 1.00 58.81 148 ASP A O 1
ATOM 1206 N N . ALA A 1 149 ? 34.978 9.667 -39.227 1.00 56.97 149 ALA A N 1
ATOM 1207 C CA . ALA A 1 149 ? 33.792 8.994 -39.760 1.00 56.97 149 ALA A CA 1
ATOM 1208 C C . ALA A 1 149 ? 34.068 7.561 -40.272 1.00 56.97 149 ALA A C 1
ATOM 1210 O O . ALA A 1 149 ? 33.318 7.029 -41.089 1.00 56.97 149 ALA A O 1
ATOM 1211 N N . LYS A 1 150 ? 35.158 6.920 -39.833 1.00 52.28 150 LYS A N 1
ATOM 1212 C CA . LYS A 1 150 ? 35.583 5.595 -40.310 1.00 52.28 150 LYS A CA 1
ATOM 1213 C C . LYS A 1 150 ? 35.847 4.620 -39.170 1.00 52.28 150 LYS A C 1
ATOM 1215 O O . LYS A 1 150 ? 36.961 4.131 -39.032 1.00 52.28 150 LYS A O 1
ATOM 1220 N N . THR A 1 151 ? 34.823 4.247 -38.406 1.00 51.41 151 THR A N 1
ATOM 1221 C CA . THR A 1 151 ? 34.717 2.866 -37.897 1.00 51.41 151 THR A CA 1
ATOM 1222 C C . THR A 1 151 ? 33.262 2.548 -37.544 1.00 51.41 151 THR A C 1
ATOM 1224 O O . THR A 1 151 ? 32.823 2.762 -36.421 1.00 51.41 151 THR A O 1
ATOM 1227 N N . ILE A 1 152 ? 32.500 2.037 -38.512 1.00 52.41 152 ILE A N 1
ATOM 1228 C CA . ILE A 1 152 ? 31.258 1.303 -38.236 1.00 52.41 152 ILE A CA 1
ATOM 1229 C C . ILE A 1 152 ? 31.659 -0.180 -38.247 1.00 52.41 152 ILE A C 1
ATOM 1231 O O . ILE A 1 152 ? 32.268 -0.624 -39.223 1.00 52.41 152 ILE A O 1
ATOM 1235 N N . LYS A 1 153 ? 31.417 -0.903 -37.148 1.00 42.78 153 LYS A N 1
ATOM 1236 C CA . LYS A 1 153 ? 31.594 -2.361 -37.037 1.00 42.78 153 LYS A CA 1
ATOM 1237 C C . LYS A 1 153 ? 30.241 -3.046 -37.077 1.00 42.78 153 LYS A C 1
ATOM 1239 O O . LYS A 1 153 ? 29.311 -2.479 -36.466 1.00 42.78 153 LYS A O 1
#

pLDDT: mean 85.14, std 12.96, range [42.78, 98.31]